Protein AF-A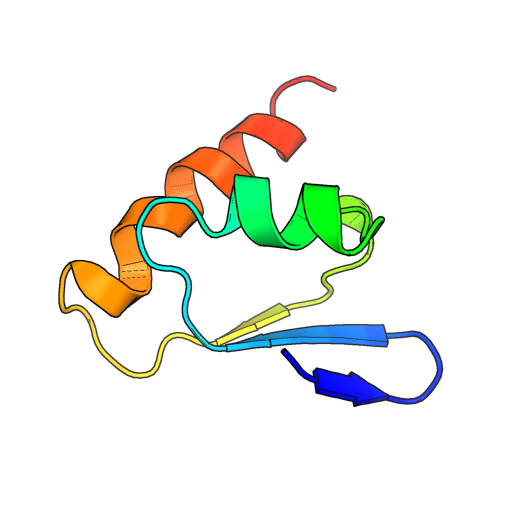0A3C0BK03-F1 (afdb_monomer)

Structure (mmCIF, N/CA/C/O backbone):
data_AF-A0A3C0BK03-F1
#
_entry.id   AF-A0A3C0BK03-F1
#
loop_
_atom_site.group_PDB
_atom_site.id
_atom_site.type_symbol
_atom_site.label_atom_id
_atom_site.label_alt_id
_atom_site.label_comp_id
_atom_site.label_asym_id
_atom_site.label_entity_id
_atom_site.label_seq_id
_atom_site.pdbx_PDB_ins_code
_atom_site.Cartn_x
_atom_site.Cartn_y
_atom_site.Cartn_z
_atom_site.occupancy
_atom_site.B_iso_or_equiv
_atom_site.auth_seq_id
_atom_site.auth_comp_id
_atom_site.auth_asym_id
_atom_site.auth_atom_id
_atom_site.pdbx_PDB_model_num
ATOM 1 N N . LEU A 1 1 ? -5.501 -0.504 -5.182 1.00 91.62 1 LEU A N 1
ATOM 2 C CA . LEU A 1 1 ? -6.255 -0.700 -3.920 1.00 91.62 1 LEU A CA 1
ATOM 3 C C . LEU A 1 1 ? -7.660 -1.185 -4.259 1.00 91.62 1 LEU A C 1
ATOM 5 O O . LEU A 1 1 ? -8.324 -0.531 -5.053 1.00 91.62 1 LEU A O 1
ATOM 9 N N . LEU A 1 2 ? -8.101 -2.294 -3.669 1.00 95.50 2 LEU A N 1
ATOM 10 C CA . LEU A 1 2 ? -9.448 -2.848 -3.824 1.00 95.50 2 LEU A CA 1
ATOM 11 C C . LEU A 1 2 ? -10.162 -2.849 -2.469 1.00 95.50 2 LEU A C 1
ATOM 13 O O . LEU A 1 2 ? -9.551 -3.178 -1.453 1.00 95.50 2 LEU A O 1
ATOM 17 N N . ARG A 1 3 ? -11.453 -2.507 -2.461 1.00 94.81 3 ARG A N 1
ATOM 18 C CA . ARG A 1 3 ? -12.326 -2.634 -1.291 1.00 94.81 3 ARG A CA 1
ATOM 19 C C . ARG A 1 3 ? -13.467 -3.589 -1.617 1.00 94.81 3 ARG A C 1
ATOM 21 O O . ARG A 1 3 ? -14.183 -3.354 -2.587 1.00 94.81 3 ARG A O 1
ATOM 28 N N . ARG A 1 4 ? -13.658 -4.620 -0.796 1.00 94.00 4 ARG A N 1
ATOM 29 C CA . ARG A 1 4 ? -14.748 -5.594 -0.945 1.00 94.00 4 ARG A CA 1
ATOM 30 C C . ARG A 1 4 ? -15.294 -5.939 0.430 1.00 94.00 4 ARG A C 1
ATOM 32 O O . ARG A 1 4 ? -14.527 -6.290 1.307 1.00 94.00 4 ARG A O 1
ATOM 39 N N . ASP A 1 5 ? -16.597 -5.756 0.630 1.00 93.19 5 ASP A N 1
ATOM 40 C CA . ASP A 1 5 ? -17.310 -6.141 1.861 1.00 93.19 5 ASP A CA 1
ATOM 41 C C . ASP A 1 5 ? -16.703 -5.604 3.172 1.00 93.19 5 ASP A C 1
ATOM 43 O O . ASP A 1 5 ? -16.889 -6.159 4.246 1.00 93.19 5 ASP A O 1
ATOM 47 N N . GLY A 1 6 ? -16.010 -4.464 3.096 1.00 88.06 6 GLY A N 1
ATOM 48 C CA . GLY A 1 6 ? -15.352 -3.836 4.244 1.00 88.06 6 GLY A CA 1
ATOM 49 C C . GLY A 1 6 ? -13.859 -4.140 4.363 1.00 88.06 6 GLY A C 1
ATOM 50 O O . GLY A 1 6 ? -13.161 -3.342 4.993 1.00 88.06 6 GLY A O 1
ATOM 51 N N . ASP A 1 7 ? -13.375 -5.180 3.685 1.00 91.00 7 ASP A N 1
ATOM 52 C CA . ASP A 1 7 ? -11.960 -5.531 3.588 1.00 91.00 7 ASP A CA 1
ATOM 53 C C . ASP A 1 7 ? -11.226 -4.626 2.596 1.00 91.00 7 ASP A C 1
ATOM 55 O O . ASP A 1 7 ? -11.798 -4.149 1.603 1.00 91.00 7 ASP A O 1
ATOM 59 N N . LEU A 1 8 ? -9.941 -4.386 2.866 1.00 95.44 8 LEU A N 1
ATOM 60 C CA . LEU A 1 8 ? -9.044 -3.654 1.976 1.00 95.44 8 LEU A CA 1
ATOM 61 C C . LEU A 1 8 ? -7.891 -4.547 1.528 1.00 95.44 8 LEU A C 1
ATOM 63 O O . LEU A 1 8 ? -7.190 -5.153 2.332 1.00 95.44 8 L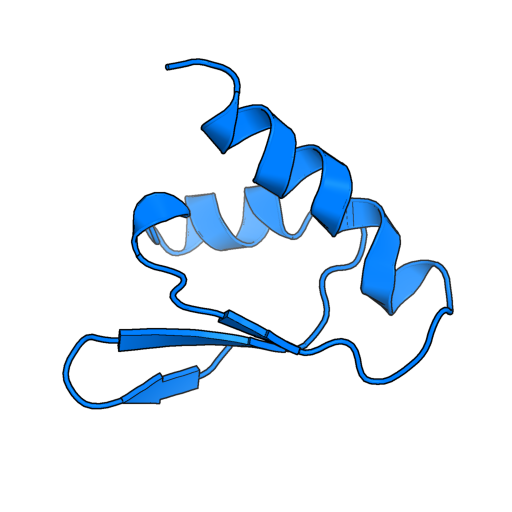EU A O 1
ATOM 67 N N . PHE A 1 9 ? -7.644 -4.539 0.224 1.00 96.69 9 PHE A N 1
ATOM 68 C CA . PHE A 1 9 ? -6.549 -5.259 -0.409 1.00 96.69 9 PHE A CA 1
ATOM 69 C C . PHE A 1 9 ? -5.655 -4.258 -1.141 1.00 96.69 9 PHE A C 1
ATOM 71 O O . PHE A 1 9 ? -6.120 -3.477 -1.985 1.00 96.69 9 PHE A O 1
ATOM 78 N N . LEU A 1 10 ? -4.370 -4.245 -0.797 1.00 96.75 10 LEU A N 1
ATOM 79 C CA . LEU A 1 10 ? -3.380 -3.405 -1.459 1.00 96.75 10 LEU A CA 1
ATOM 80 C C . LEU A 1 10 ? -2.714 -4.209 -2.579 1.00 96.75 10 LEU A C 1
ATOM 82 O O . LEU A 1 10 ? -2.339 -5.357 -2.381 1.00 96.75 10 LEU A O 1
ATOM 86 N N . PHE A 1 11 ? -2.590 -3.596 -3.751 1.00 97.62 11 PHE A N 1
ATOM 87 C CA . PHE A 1 11 ? -1.889 -4.160 -4.900 1.00 97.62 11 PHE A CA 1
ATOM 88 C C . PHE A 1 11 ? -0.743 -3.212 -5.194 1.00 97.62 11 PHE A C 1
ATOM 90 O O . PHE A 1 11 ? -1.014 -2.051 -5.512 1.00 97.62 11 PHE A O 1
ATOM 97 N N . ASP A 1 12 ? 0.476 -3.710 -5.022 1.00 97.75 12 ASP A N 1
ATOM 98 C CA . ASP A 1 12 ? 1.730 -2.969 -5.055 1.00 97.75 12 ASP A CA 1
ATOM 99 C C . ASP A 1 12 ? 1.802 -1.791 -4.068 1.00 97.75 12 ASP A C 1
ATOM 101 O O . ASP A 1 12 ? 0.818 -1.328 -3.482 1.00 97.75 12 ASP A O 1
ATOM 105 N N . GLY A 1 13 ? 3.020 -1.323 -3.831 1.00 96.50 13 GLY A N 1
ATOM 106 C CA . GLY A 1 13 ? 3.289 -0.233 -2.912 1.00 96.50 13 GLY A CA 1
ATOM 107 C C . GLY A 1 13 ? 4.670 0.353 -3.131 1.00 96.50 13 GLY A C 1
ATOM 108 O O . GLY A 1 13 ? 5.599 0.058 -2.380 1.00 96.50 13 GLY A O 1
ATOM 109 N N . GLY A 1 14 ? 4.788 1.220 -4.131 1.00 96.94 14 GLY A N 1
ATOM 110 C CA . GLY A 1 14 ? 5.960 2.066 -4.320 1.00 96.94 14 GLY A CA 1
ATOM 111 C C . GLY A 1 14 ? 6.107 3.127 -3.236 1.00 96.94 14 GLY A C 1
ATOM 112 O O . GLY A 1 14 ? 5.225 3.330 -2.388 1.00 96.94 14 GLY A O 1
ATOM 113 N N . GLU A 1 15 ? 7.239 3.818 -3.266 1.00 97.25 15 GLU A N 1
ATOM 114 C CA . GLU A 1 15 ? 7.545 4.917 -2.359 1.00 97.25 15 GLU A CA 1
ATOM 115 C C . GLU A 1 15 ? 6.377 5.916 -2.250 1.00 97.25 15 GLU A C 1
ATOM 117 O O . GLU A 1 15 ? 5.733 6.291 -3.229 1.00 97.25 15 GLU A O 1
ATOM 122 N N . GLY A 1 16 ? 6.062 6.329 -1.021 1.00 94.00 16 GLY A N 1
ATOM 123 C CA . GLY A 1 16 ? 4.995 7.296 -0.757 1.00 94.00 16 GLY A CA 1
ATOM 124 C C . GLY A 1 16 ? 3.586 6.703 -0.675 1.00 94.00 16 GLY A C 1
ATOM 125 O O . GLY A 1 16 ? 2.651 7.436 -0.343 1.00 94.00 16 GLY A O 1
ATOM 126 N N . THR A 1 17 ? 3.399 5.392 -0.867 1.00 95.50 17 THR A N 1
ATOM 127 C CA . THR A 1 17 ? 2.083 4.737 -0.708 1.00 95.50 17 THR A CA 1
ATOM 128 C C . THR A 1 17 ? 1.436 5.038 0.653 1.00 95.50 17 THR A C 1
ATOM 130 O O . THR A 1 17 ? 0.231 5.284 0.733 1.00 95.50 17 THR A O 1
ATOM 133 N N . GLN A 1 18 ? 2.224 5.135 1.728 1.00 92.88 18 GLN A N 1
ATOM 134 C CA . GLN A 1 18 ? 1.752 5.529 3.060 1.00 92.88 18 GLN A CA 1
ATOM 135 C C . GLN A 1 18 ? 1.146 6.944 3.106 1.00 92.88 18 GLN A C 1
ATOM 137 O O . GLN A 1 18 ? 0.197 7.196 3.853 1.00 92.88 18 GLN A O 1
ATOM 142 N N . VAL A 1 19 ? 1.664 7.873 2.295 1.00 93.88 19 VAL A N 1
ATOM 143 C CA . VAL A 1 19 ? 1.140 9.242 2.177 1.00 93.88 19 VAL A CA 1
ATOM 144 C C . VAL A 1 19 ? -0.203 9.215 1.455 1.00 93.88 19 VAL A C 1
ATOM 146 O O . VAL A 1 19 ? -1.152 9.856 1.907 1.00 93.88 19 VAL A O 1
ATOM 149 N N . SER A 1 20 ? -0.313 8.428 0.385 1.00 94.19 20 SER A N 1
ATOM 150 C CA . SER A 1 20 ? -1.564 8.231 -0.357 1.00 94.19 20 SER A CA 1
ATOM 151 C C . SER A 1 20 ? -2.658 7.613 0.517 1.00 94.19 20 SER A C 1
ATOM 153 O O . SER A 1 20 ? -3.773 8.130 0.554 1.00 94.19 20 SER A O 1
ATOM 155 N N . LEU A 1 21 ? -2.336 6.576 1.300 1.00 93.19 21 LEU A N 1
ATOM 156 C CA . LEU A 1 21 ? -3.271 5.983 2.266 1.00 93.19 21 LEU A CA 1
ATOM 157 C C . LEU A 1 21 ? -3.763 7.016 3.291 1.00 93.19 21 LEU A C 1
ATOM 159 O O . LEU A 1 21 ? -4.966 7.107 3.542 1.00 93.19 21 LEU A O 1
ATOM 163 N N . ARG A 1 22 ? -2.856 7.849 3.827 1.00 91.75 22 ARG A N 1
ATOM 164 C CA . ARG A 1 22 ? -3.207 8.930 4.762 1.00 91.75 22 ARG A CA 1
ATOM 165 C C . ARG A 1 22 ? -4.135 9.965 4.122 1.00 91.75 22 ARG A C 1
ATOM 167 O O . ARG A 1 22 ? -5.117 10.350 4.747 1.00 91.75 22 ARG A O 1
ATOM 174 N N . ARG A 1 23 ? -3.854 10.395 2.886 1.00 95.12 23 ARG A N 1
ATOM 175 C CA . ARG A 1 23 ? -4.689 11.360 2.140 1.00 95.12 23 ARG A CA 1
ATOM 176 C C . ARG A 1 23 ? -6.101 10.835 1.885 1.00 95.12 23 ARG A C 1
ATOM 178 O O . ARG A 1 23 ? -7.050 11.605 1.935 1.00 95.12 23 ARG A O 1
ATOM 185 N N . LEU A 1 24 ? -6.240 9.529 1.669 1.00 93.00 24 LEU A N 1
ATOM 186 C CA . LEU A 1 24 ? -7.531 8.858 1.498 1.00 93.00 24 LEU A CA 1
ATOM 187 C C . LEU A 1 24 ? -8.236 8.540 2.830 1.00 93.00 24 LEU A C 1
ATOM 189 O O . LEU A 1 24 ? -9.286 7.900 2.826 1.00 93.00 24 LEU A O 1
ATOM 193 N N . ASN A 1 25 ? -7.668 8.953 3.969 1.00 92.06 25 ASN A N 1
ATOM 194 C CA . ASN A 1 25 ? -8.134 8.608 5.314 1.00 92.06 25 ASN A CA 1
ATOM 195 C C . ASN A 1 25 ? -8.304 7.085 5.521 1.00 92.06 25 ASN A C 1
ATOM 197 O O . ASN A 1 25 ? -9.165 6.619 6.273 1.00 92.06 25 ASN A O 1
ATOM 201 N N . LEU A 1 26 ? -7.476 6.291 4.833 1.00 92.06 26 LEU A N 1
ATOM 202 C CA . LEU A 1 26 ? -7.459 4.840 4.934 1.00 92.06 26 LEU A CA 1
ATOM 203 C C . LEU A 1 26 ? -6.439 4.419 5.985 1.00 92.06 26 LEU A C 1
ATOM 205 O O . LEU A 1 26 ? -5.249 4.726 5.903 1.00 92.06 26 LEU A O 1
ATOM 209 N N . LYS A 1 27 ? -6.910 3.683 6.989 1.00 89.25 27 LYS A N 1
ATOM 210 C CA . LYS A 1 27 ? -6.046 3.139 8.035 1.00 89.25 27 LYS A CA 1
ATOM 211 C C . LYS A 1 27 ? -5.315 1.915 7.495 1.00 89.25 27 LYS A C 1
ATOM 213 O O . LYS A 1 27 ? -5.969 0.962 7.081 1.00 89.25 27 LYS A O 1
ATOM 218 N N . TRP A 1 28 ? -3.985 1.905 7.593 1.00 87.50 28 TRP A N 1
ATOM 219 C CA . TRP A 1 28 ? -3.159 0.755 7.203 1.00 87.50 28 TRP A CA 1
ATOM 220 C C . TRP A 1 28 ? -3.619 -0.545 7.887 1.00 87.50 28 TRP A C 1
ATOM 222 O O . TRP A 1 28 ? -3.654 -1.583 7.243 1.00 87.50 28 TRP A O 1
ATOM 232 N N . LYS A 1 29 ? -4.083 -0.464 9.150 1.00 88.25 29 LYS A N 1
ATOM 233 C CA . LYS A 1 29 ? -4.615 -1.595 9.942 1.00 88.25 29 LYS A CA 1
ATOM 234 C C . LYS A 1 29 ? -5.800 -2.315 9.298 1.00 88.25 29 LYS A C 1
ATOM 236 O O . LYS A 1 29 ? -6.153 -3.396 9.744 1.00 88.25 29 LYS A O 1
ATOM 241 N N . LYS A 1 30 ? -6.464 -1.692 8.322 1.00 91.25 30 LYS A N 1
ATOM 242 C CA . LYS A 1 30 ? -7.577 -2.309 7.599 1.00 91.25 30 LYS A CA 1
ATOM 243 C C . LYS A 1 30 ? -7.143 -3.055 6.341 1.00 91.25 30 LYS A C 1
ATOM 245 O O . LYS A 1 30 ? -7.996 -3.670 5.727 1.00 91.25 30 LYS A O 1
ATOM 250 N N . ILE A 1 31 ? -5.878 -2.966 5.928 1.00 93.69 31 ILE A N 1
ATOM 251 C CA . ILE A 1 31 ? -5.368 -3.718 4.780 1.00 93.69 31 ILE A CA 1
ATOM 252 C C . ILE A 1 31 ? -5.175 -5.170 5.222 1.00 93.69 31 ILE A C 1
ATOM 254 O O . ILE A 1 31 ? -4.297 -5.458 6.030 1.00 93.69 31 ILE A O 1
ATOM 258 N N . ASN A 1 32 ? -6.003 -6.069 4.698 1.00 94.62 32 ASN A N 1
ATOM 259 C CA . ASN A 1 32 ? -6.002 -7.492 5.026 1.00 94.62 32 ASN A CA 1
ATOM 260 C C . ASN A 1 32 ? -4.855 -8.237 4.327 1.00 94.62 32 ASN A C 1
ATOM 262 O O . ASN A 1 32 ? -4.280 -9.158 4.898 1.00 94.62 32 ASN A O 1
ATOM 266 N N . ALA A 1 33 ? -4.532 -7.851 3.089 1.00 94.88 33 ALA A N 1
ATOM 267 C CA . ALA A 1 33 ? -3.445 -8.449 2.320 1.00 94.88 33 ALA A CA 1
ATOM 268 C C . ALA A 1 33 ? -2.804 -7.441 1.359 1.00 94.88 33 ALA A C 1
ATOM 270 O O . ALA A 1 33 ? -3.453 -6.502 0.881 1.00 94.88 33 ALA A O 1
ATOM 271 N N . ILE A 1 34 ? -1.522 -7.673 1.077 1.00 96.00 34 ILE A N 1
ATOM 272 C CA . ILE A 1 34 ? -0.727 -6.940 0.095 1.00 96.00 34 ILE A CA 1
ATOM 273 C C . ILE A 1 34 ? -0.306 -7.934 -0.987 1.00 96.00 34 ILE A C 1
ATOM 275 O O . ILE A 1 34 ? 0.347 -8.932 -0.689 1.00 96.00 34 ILE A O 1
ATOM 279 N N . PHE A 1 35 ? -0.676 -7.655 -2.231 1.00 98.00 35 PHE A N 1
ATOM 280 C CA . PHE A 1 35 ? -0.283 -8.427 -3.405 1.00 98.00 35 PHE A CA 1
ATOM 281 C C . PHE A 1 35 ? 0.787 -7.648 -4.162 1.00 98.00 35 PHE A C 1
ATOM 283 O O . PHE A 1 35 ? 0.569 -6.483 -4.488 1.00 98.00 35 PHE A O 1
ATOM 290 N N . VAL A 1 36 ? 1.926 -8.282 -4.430 1.00 97.88 36 VAL A N 1
ATOM 291 C CA . VAL A 1 36 ? 3.032 -7.686 -5.188 1.00 97.88 36 VAL A CA 1
ATOM 292 C C . VAL A 1 36 ? 3.067 -8.331 -6.567 1.00 97.88 36 VAL A C 1
ATOM 294 O O . VAL A 1 36 ? 3.172 -9.552 -6.667 1.00 97.88 36 VAL A O 1
ATOM 297 N N . SER A 1 37 ? 2.952 -7.524 -7.618 1.00 98.12 37 SER A N 1
ATOM 298 C CA . SER A 1 37 ? 2.949 -7.994 -9.004 1.00 98.12 37 SER A CA 1
ATOM 299 C C . SER A 1 37 ? 4.336 -8.459 -9.450 1.00 98.12 37 SER A C 1
ATOM 301 O O . SER A 1 37 ? 4.460 -9.501 -10.090 1.00 98.12 37 SER A O 1
ATOM 303 N N . HIS A 1 38 ? 5.377 -7.702 -9.096 1.00 98.38 38 HIS A N 1
ATOM 304 C CA . HIS A 1 38 ? 6.786 -8.006 -9.350 1.00 98.38 38 HIS A CA 1
ATOM 305 C C . HIS A 1 38 ? 7.701 -7.142 -8.463 1.00 98.38 38 HIS A C 1
ATOM 307 O O . HIS A 1 38 ? 7.239 -6.268 -7.734 1.00 98.38 38 HIS A O 1
ATOM 313 N N . THR A 1 39 ? 9.014 -7.384 -8.502 1.00 97.62 39 THR A N 1
ATOM 314 C CA . THR A 1 39 ? 9.978 -6.822 -7.536 1.00 97.62 39 THR A CA 1
ATOM 315 C C . THR A 1 39 ? 10.763 -5.614 -8.052 1.00 97.62 39 THR A C 1
ATOM 317 O O . THR A 1 39 ? 11.911 -5.413 -7.651 1.00 97.62 39 THR A O 1
ATOM 320 N N . HIS A 1 40 ? 10.186 -4.807 -8.945 1.00 98.25 40 HIS A N 1
ATOM 321 C CA . HIS A 1 40 ? 10.770 -3.503 -9.258 1.00 98.25 40 HIS A CA 1
ATOM 322 C C . HIS A 1 40 ? 10.518 -2.511 -8.121 1.00 98.25 40 HIS A C 1
ATOM 324 O O . HIS A 1 40 ? 9.549 -2.623 -7.366 1.00 98.25 40 HIS A O 1
ATOM 330 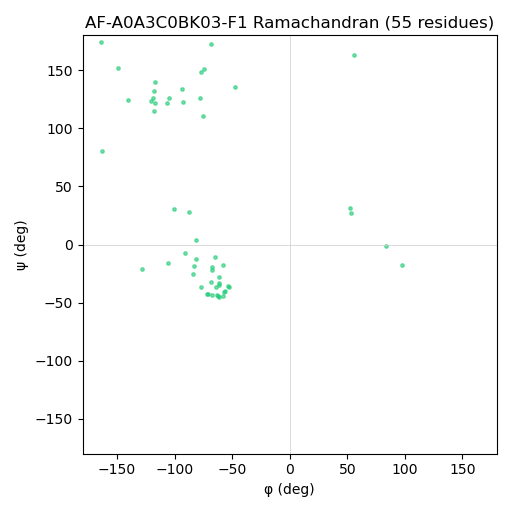N N . ALA A 1 41 ? 11.432 -1.553 -7.973 1.00 97.31 41 ALA A N 1
ATOM 331 C CA . ALA A 1 41 ? 11.452 -0.636 -6.840 1.00 97.31 41 ALA A CA 1
ATOM 332 C C . ALA A 1 41 ? 10.129 0.134 -6.681 1.00 97.31 41 ALA A C 1
ATOM 334 O O . ALA A 1 41 ? 9.617 0.269 -5.574 1.00 97.31 41 ALA A O 1
ATOM 335 N N . ASP A 1 42 ? 9.530 0.562 -7.784 1.00 97.06 42 ASP A N 1
ATOM 336 C CA . ASP A 1 42 ? 8.254 1.273 -7.853 1.00 97.06 42 ASP A CA 1
ATOM 337 C C . ASP A 1 42 ? 7.039 0.453 -7.386 1.00 97.06 42 ASP A C 1
ATOM 339 O O . ASP A 1 42 ? 5.985 1.029 -7.122 1.00 97.06 42 ASP A O 1
ATOM 343 N N . HIS A 1 43 ? 7.193 -0.857 -7.178 1.00 98.19 43 HIS A N 1
ATOM 344 C CA . HIS A 1 43 ? 6.143 -1.727 -6.649 1.00 98.19 43 HIS A CA 1
ATOM 345 C C . HIS A 1 43 ? 6.361 -2.149 -5.188 1.00 98.19 43 HIS A C 1
ATOM 347 O O . HIS A 1 43 ? 5.408 -2.605 -4.554 1.00 98.19 43 HIS A O 1
ATOM 353 N N . VAL A 1 44 ? 7.567 -1.989 -4.618 1.00 97.62 44 VAL A N 1
ATOM 354 C CA . VAL A 1 44 ? 7.891 -2.547 -3.285 1.00 97.62 44 VAL A CA 1
ATOM 355 C C . VAL A 1 44 ? 8.486 -1.565 -2.274 1.00 97.62 44 VAL A C 1
ATOM 357 O O . VAL A 1 44 ? 8.413 -1.825 -1.073 1.00 97.62 44 VAL A O 1
ATOM 360 N N . THR A 1 45 ? 9.068 -0.439 -2.697 1.00 97.44 45 THR A N 1
ATOM 361 C CA . THR A 1 45 ? 9.838 0.439 -1.788 1.00 97.44 45 THR A CA 1
ATOM 362 C C . THR A 1 45 ? 8.999 1.146 -0.723 1.00 97.44 45 THR A C 1
ATOM 364 O O . THR A 1 45 ? 9.533 1.550 0.308 1.00 97.44 45 THR A O 1
ATOM 367 N N . GLY A 1 46 ? 7.684 1.263 -0.908 1.00 95.75 46 GLY A N 1
ATOM 368 C CA . GLY A 1 46 ? 6.768 1.816 0.090 1.00 95.75 46 GLY A CA 1
ATOM 369 C C . GLY A 1 46 ? 6.315 0.812 1.149 1.00 95.75 46 GLY A C 1
ATOM 370 O O . GLY A 1 46 ? 5.861 1.222 2.220 1.00 95.75 46 GLY A O 1
ATOM 371 N N . LEU A 1 47 ? 6.446 -0.494 0.892 1.00 94.94 47 LEU A N 1
ATOM 372 C CA . LEU A 1 47 ? 5.969 -1.541 1.799 1.00 94.94 47 LEU A CA 1
ATOM 373 C C . LEU A 1 47 ? 6.671 -1.527 3.168 1.00 94.94 47 LEU A C 1
ATOM 375 O O . LEU A 1 47 ? 5.953 -1.583 4.171 1.00 94.94 47 LEU A O 1
ATOM 379 N N . PRO A 1 48 ? 8.009 -1.361 3.275 1.00 94.38 48 PRO A N 1
ATOM 380 C CA . PRO A 1 48 ? 8.671 -1.216 4.573 1.00 94.38 48 PRO A CA 1
ATOM 381 C C . PRO A 1 48 ? 8.116 -0.046 5.395 1.00 94.38 48 PRO A C 1
ATOM 383 O O . PRO A 1 48 ? 7.877 -0.189 6.592 1.00 94.38 48 PRO A O 1
ATOM 386 N N . GLY A 1 49 ? 7.834 1.093 4.752 1.00 91.62 49 GLY A N 1
ATOM 387 C CA . GLY A 1 49 ? 7.246 2.260 5.414 1.00 91.62 49 GLY A CA 1
ATOM 388 C C . GLY A 1 49 ? 5.837 1.994 5.948 1.00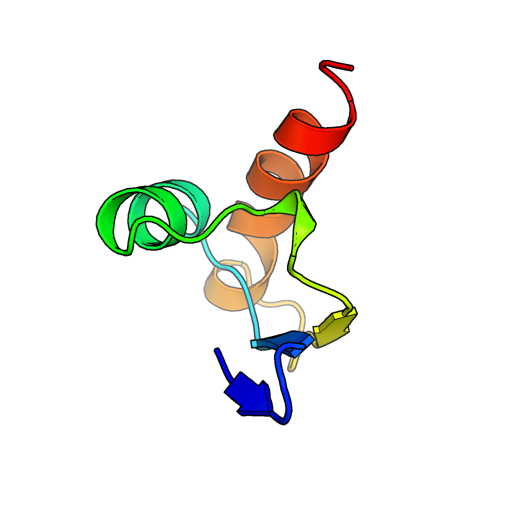 91.62 49 GLY A C 1
ATOM 389 O O . GLY A 1 49 ? 5.491 2.458 7.033 1.00 91.62 49 GLY A O 1
ATOM 390 N N . ILE A 1 50 ? 5.034 1.210 5.223 1.00 91.06 50 ILE A N 1
ATOM 391 C CA . ILE A 1 50 ? 3.711 0.764 5.683 1.00 91.06 50 ILE A CA 1
ATOM 392 C C . ILE A 1 50 ? 3.848 -0.206 6.867 1.00 91.06 50 ILE A C 1
ATOM 394 O O . ILE A 1 50 ? 3.133 -0.048 7.854 1.00 91.06 50 ILE A O 1
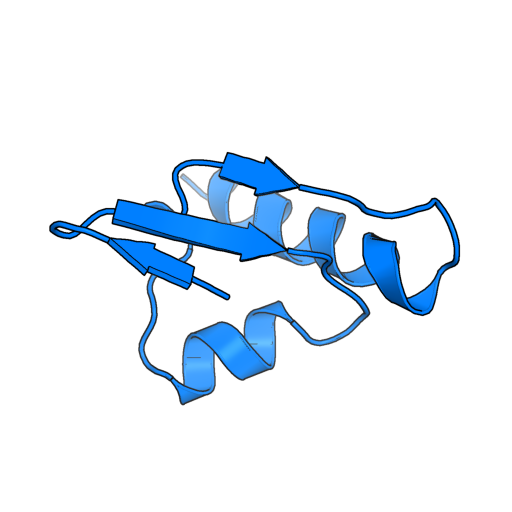ATOM 398 N N . MET A 1 51 ? 4.779 -1.165 6.812 1.00 89.06 51 MET A N 1
ATOM 399 C CA . MET A 1 51 ? 5.017 -2.136 7.892 1.00 89.06 51 MET A CA 1
ATOM 400 C C . MET A 1 51 ? 5.605 -1.494 9.155 1.00 89.06 51 MET A C 1
ATOM 402 O O . MET A 1 51 ? 5.266 -1.884 10.266 1.00 89.06 51 MET A O 1
ATOM 406 N N . MET A 1 52 ? 6.419 -0.444 9.044 1.00 89.44 52 MET A N 1
ATOM 407 C CA . MET A 1 52 ? 6.878 0.288 10.231 1.00 89.44 52 MET A CA 1
ATOM 408 C C . MET A 1 52 ? 5.721 0.917 11.021 1.00 89.44 52 MET A C 1
ATOM 410 O O . MET A 1 52 ? 5.827 1.051 12.238 1.00 89.44 52 MET A O 1
ATOM 414 N N . LEU A 1 53 ? 4.597 1.254 10.373 1.00 82.56 53 LEU A N 1
ATOM 415 C CA . LEU A 1 53 ? 3.399 1.725 11.079 1.00 82.56 53 LEU A CA 1
ATOM 416 C C . LEU A 1 53 ? 2.750 0.624 11.932 1.00 82.56 53 LEU A C 1
ATOM 418 O O . LEU A 1 53 ? 2.021 0.952 12.870 1.00 82.56 53 LEU A O 1
ATOM 422 N N . SER A 1 54 ? 3.001 -0.656 11.625 1.00 74.44 54 SER A N 1
ATOM 423 C CA . SER A 1 54 ? 2.550 -1.791 12.438 1.00 74.44 54 SER A CA 1
ATOM 424 C C . SER A 1 54 ? 3.466 -2.114 13.604 1.00 74.44 54 SER A C 1
ATOM 426 O O . SER A 1 54 ? 2.988 -2.654 14.593 1.00 74.44 54 SER A O 1
ATOM 428 N N . ALA A 1 55 ? 4.748 -1.764 13.507 1.00 77.06 55 ALA A N 1
ATOM 429 C CA . ALA A 1 55 ? 5.736 -1.985 14.561 1.00 77.06 55 ALA A CA 1
ATOM 430 C C . ALA A 1 55 ? 5.712 -0.917 15.675 1.00 77.06 55 ALA A C 1
ATOM 432 O O . ALA A 1 55 ? 6.341 -1.103 16.708 1.00 77.06 55 ALA A O 1
ATOM 433 N N . GLN A 1 56 ? 5.010 0.205 15.478 1.00 66.94 56 GLN A N 1
ATOM 434 C CA . GLN A 1 56 ? 4.878 1.296 16.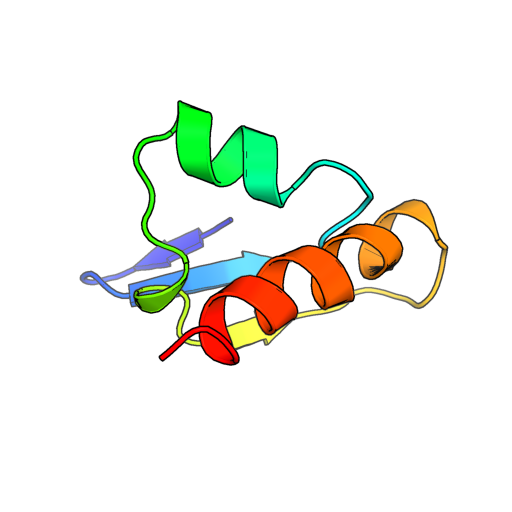462 1.00 66.94 56 GLN A CA 1
ATOM 435 C C . GLN A 1 56 ? 3.708 1.087 17.444 1.00 66.94 56 GLN A C 1
ATOM 437 O O . GLN A 1 56 ? 3.105 2.058 17.905 1.00 66.94 56 GLN A O 1
ATOM 442 N N . VAL A 1 57 ? 3.340 -0.167 17.712 1.00 5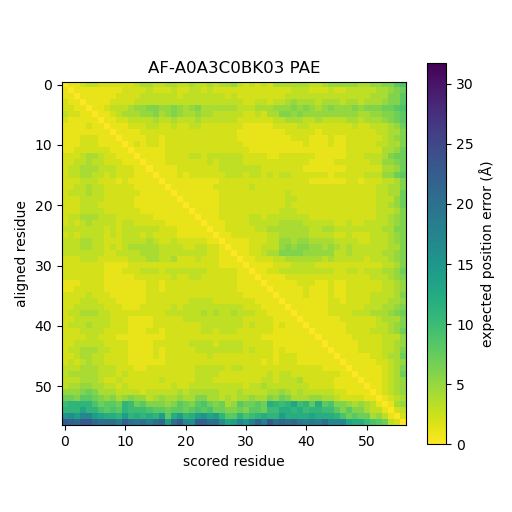5.59 57 VAL A N 1
ATOM 443 C CA . VAL A 1 57 ? 2.236 -0.547 18.607 1.00 55.59 57 VAL A CA 1
ATOM 444 C C . VAL A 1 57 ? 2.778 -1.391 19.745 1.00 5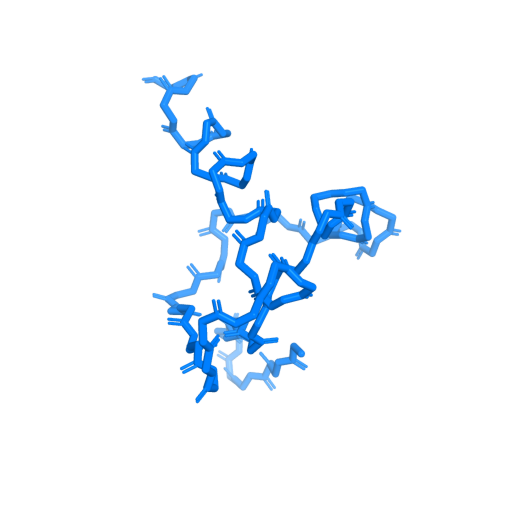5.59 57 VAL A C 1
ATOM 446 O O . VAL A 1 57 ? 3.592 -2.290 19.445 1.00 55.59 57 VAL A O 1
#

Nearest PDB structures (foldseek):
  3zwf-assembly1_B  TM=9.223E-01  e=7.520E-04  Homo sapiens
  3zwf-assembly1_A  TM=9.065E-01  e=1.133E-03  Homo sapiens
  7u2s-assembly1_B  TM=9.244E-01  e=3.874E-03  Paenibacillus xerothermodurans
  7u2r-assembly1_A-2  TM=9.336E-01  e=1.325E-02  Paenibacillus sp. J14
  8gyg-assembly1_A  TM=9.389E-01  e=1.008E-02  Paraglaciecola sp. T6c

Secondary structure (DSSP, 8-state):
-EEETTEEEEE---TTHHHHHHHTT--GGGEEEEE-S---HHHHTTHHHHHHHHH--

Mean predicted aligned error: 3.0 Å

Foldseek 3Di:
DDDDPQAAAAEFAAPCSVVVCVVVVHDLVRHPYYHFPDPDRRRYVRVVVSVVVVVVD

Radius of gyration: 10.86 Å; Cα contacts (8 Å, |Δi|>4): 74; chains: 1; bounding box: 29×20×28 Å

Sequence (57 aa):
LLRRDGDLFLFDGGEGTQVSLRRLNLKWKKINAIFVSHTHADHVTGLPGIMMLSAQV

pLDDT: mean 92.37, std 7.65, range [55.59, 98.38]

Solvent-accessible surface area (backbone atoms only — not comparable to full-atom values): 3380 Å² total; per-residue (Å²): 109,49,76,56,100,85,45,28,37,37,58,46,24,18,69,60,41,58,56,54,35,54,75,69,72,47,61,72,91,50,50,77,46,77,46,69,90,59,90,51,62,73,32,46,59,12,44,63,65,50,50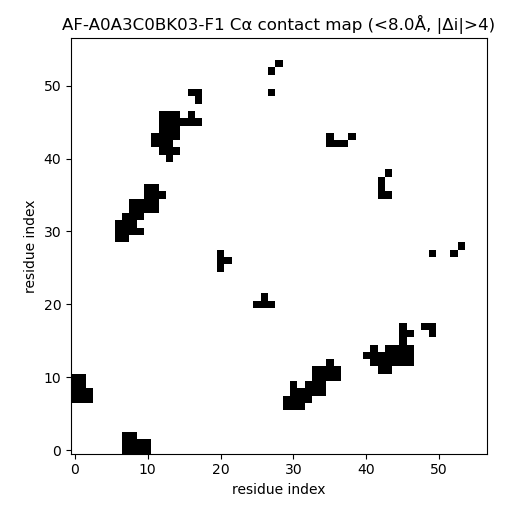,52,67,64,68,77,110